Protein AF-U5BQD9-F1 (afdb_monomer_lite)

InterPro domains:
  IPR025399 Domain of unknown function DUF4372 [PF14294] (1-40)

Radius of gyration: 21.02 Å; chains: 1; bounding box: 43×57×43 Å

Structure (mmCIF, N/CA/C/O backbone):
data_AF-U5BQD9-F1
#
_entry.id   AF-U5BQD9-F1
#
loop_
_atom_site.group_PDB
_atom_site.id
_atom_site.type_symbol
_atom_site.label_atom_id
_atom_site.label_alt_id
_atom_site.label_comp_id
_atom_site.label_asym_id
_atom_site.label_entity_id
_atom_site.label_seq_id
_atom_site.pdbx_PDB_ins_code
_atom_site.Cartn_x
_atom_site.Cartn_y
_atom_site.Cartn_z
_atom_site.occupancy
_atom_site.B_iso_or_equiv
_atom_site.auth_seq_id
_atom_site.auth_comp_id
_atom_site.auth_asym_id
_atom_site.auth_atom_id
_atom_site.pdbx_PDB_model_num
ATOM 1 N N . MET A 1 1 ? 3.304 -3.479 -16.810 1.00 78.44 1 MET A N 1
ATOM 2 C CA . MET A 1 1 ? 3.075 -4.111 -15.488 1.00 78.44 1 MET A CA 1
ATOM 3 C C . MET A 1 1 ? 1.659 -4.681 -15.438 1.00 78.44 1 MET A C 1
ATOM 5 O O . MET A 1 1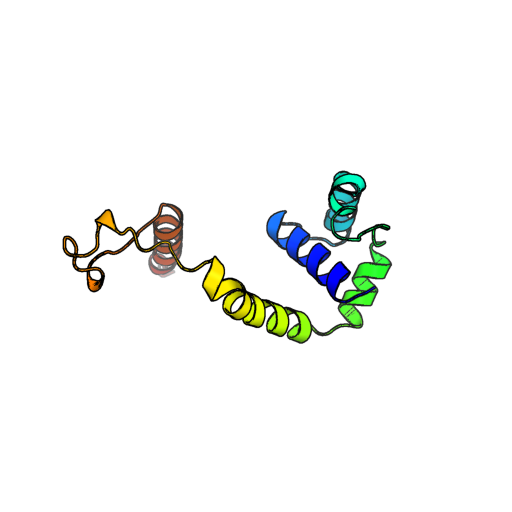 ? 0.718 -3.984 -15.806 1.00 78.44 1 MET A O 1
ATOM 9 N N . THR A 1 2 ? 1.481 -5.941 -15.037 1.00 87.69 2 THR A N 1
ATOM 10 C CA . THR A 1 2 ? 0.148 -6.581 -14.955 1.00 87.69 2 THR A CA 1
ATOM 11 C C . THR A 1 2 ? -0.701 -5.992 -13.821 1.00 87.69 2 THR A C 1
ATOM 13 O O . THR A 1 2 ? -0.136 -5.481 -12.854 1.00 87.69 2 THR A O 1
ATOM 16 N N . THR A 1 3 ? -2.032 -6.105 -13.901 1.00 89.62 3 THR A N 1
ATOM 17 C CA . THR A 1 3 ? -2.974 -5.659 -12.847 1.00 89.62 3 THR A CA 1
ATOM 18 C C . THR A 1 3 ? -2.712 -6.329 -11.510 1.00 89.62 3 THR A C 1
ATOM 20 O O . THR A 1 3 ? -2.612 -5.637 -10.504 1.00 89.62 3 THR A O 1
ATOM 23 N N . TRP A 1 4 ? -2.473 -7.642 -11.520 1.00 89.56 4 TRP A N 1
ATOM 24 C CA . TRP A 1 4 ? -2.100 -8.409 -10.332 1.00 89.56 4 TRP A CA 1
ATOM 25 C C . TRP A 1 4 ? -0.875 -7.828 -9.612 1.00 89.56 4 TRP A C 1
ATOM 27 O O . TRP A 1 4 ? -0.977 -7.396 -8.471 1.00 89.56 4 TRP A O 1
ATOM 37 N N . LYS A 1 5 ? 0.267 -7.725 -10.309 1.00 88.94 5 LYS A N 1
ATOM 38 C CA . LYS A 1 5 ? 1.501 -7.147 -9.746 1.00 88.94 5 LYS A CA 1
ATOM 39 C C . LYS A 1 5 ? 1.268 -5.741 -9.163 1.00 88.94 5 LYS A C 1
ATOM 41 O O . LYS A 1 5 ? 1.699 -5.471 -8.050 1.00 88.94 5 LYS A O 1
ATOM 46 N N . GLN A 1 6 ? 0.528 -4.866 -9.858 1.00 90.12 6 GLN A N 1
ATOM 47 C CA . GLN A 1 6 ? 0.213 -3.524 -9.335 1.00 90.12 6 GLN A CA 1
ATOM 48 C C . GLN A 1 6 ? -0.652 -3.557 -8.074 1.00 90.12 6 GLN A C 1
ATOM 50 O O . GLN A 1 6 ? -0.374 -2.811 -7.138 1.00 90.12 6 GLN A O 1
ATOM 55 N N . LEU A 1 7 ? -1.664 -4.424 -8.039 1.00 90.50 7 LEU A N 1
ATOM 56 C CA . LEU A 1 7 ? -2.518 -4.613 -6.870 1.00 90.50 7 LEU A CA 1
ATOM 57 C C . LEU A 1 7 ? -1.690 -5.058 -5.660 1.00 90.50 7 LEU A C 1
ATOM 59 O O . LEU A 1 7 ? -1.809 -4.456 -4.597 1.00 90.50 7 LEU A O 1
ATOM 63 N N . VAL A 1 8 ? -0.810 -6.051 -5.831 1.00 89.38 8 VAL A N 1
ATOM 64 C CA . VAL A 1 8 ? 0.061 -6.545 -4.752 1.00 89.38 8 VAL A CA 1
ATOM 65 C C . VAL A 1 8 ? 0.965 -5.429 -4.222 1.00 89.38 8 VAL A C 1
ATOM 67 O O . VAL A 1 8 ? 1.054 -5.244 -3.010 1.00 89.38 8 VAL A O 1
ATOM 70 N N . PHE A 1 9 ? 1.585 -4.634 -5.101 1.00 89.50 9 PHE A N 1
ATOM 71 C CA . PHE A 1 9 ? 2.429 -3.512 -4.674 1.00 89.50 9 PHE A CA 1
ATOM 72 C C . PHE A 1 9 ? 1.650 -2.432 -3.921 1.00 89.50 9 PHE A C 1
ATOM 74 O O . PHE A 1 9 ? 2.144 -1.915 -2.920 1.00 89.50 9 PHE A O 1
ATOM 81 N N . MET A 1 10 ? 0.437 -2.097 -4.364 1.00 88.38 10 MET A N 1
ATOM 82 C CA . MET A 1 10 ? -0.393 -1.113 -3.664 1.00 88.38 10 MET A CA 1
ATOM 83 C C . MET A 1 10 ? -0.880 -1.626 -2.314 1.00 88.38 10 MET A C 1
ATOM 85 O O . MET A 1 10 ? -0.794 -0.899 -1.328 1.00 88.38 10 MET A O 1
ATOM 89 N N . LEU A 1 11 ? -1.313 -2.885 -2.239 1.00 88.69 11 LEU A N 1
ATOM 90 C CA . LEU A 1 11 ? -1.746 -3.503 -0.988 1.00 88.69 11 LEU A CA 1
ATOM 91 C C . LEU A 1 11 ? -0.591 -3.573 0.016 1.00 88.69 11 LEU A C 1
ATOM 93 O O . LEU A 1 11 ? -0.754 -3.228 1.185 1.00 88.69 11 LEU A O 1
ATOM 97 N N . TYR A 1 12 ? 0.604 -3.919 -0.463 1.00 88.19 12 TYR A N 1
ATOM 98 C CA . TYR A 1 12 ? 1.818 -3.870 0.337 1.00 88.19 12 TYR A CA 1
ATOM 99 C C . TYR A 1 12 ? 2.115 -2.450 0.840 1.00 88.19 12 TYR A C 1
ATOM 101 O O . TYR A 1 12 ? 2.450 -2.265 2.010 1.00 88.19 12 TYR A O 1
ATOM 109 N N . GLY A 1 13 ? 1.930 -1.433 -0.005 1.00 89.00 13 GLY A N 1
ATOM 110 C CA . GLY A 1 13 ? 2.069 -0.032 0.390 1.00 89.00 13 GLY A CA 1
ATOM 111 C C . GLY A 1 13 ? 1.102 0.391 1.489 1.00 89.00 13 GLY A C 1
ATOM 112 O O . GLY A 1 13 ? 1.516 1.072 2.426 1.00 89.00 13 GLY A O 1
ATOM 113 N N . VAL A 1 14 ? -0.148 -0.069 1.424 1.00 88.44 14 VAL A N 1
ATOM 114 C CA . VAL A 1 14 ? -1.160 0.186 2.460 1.00 88.44 14 VAL A CA 1
ATOM 115 C C . VAL A 1 14 ? -0.785 -0.504 3.774 1.00 88.44 14 VAL A C 1
ATOM 117 O O . VAL A 1 14 ? -0.750 0.147 4.816 1.00 88.44 14 VAL A O 1
ATOM 120 N N . VAL A 1 15 ? -0.434 -1.795 3.733 1.00 86.94 15 VAL A N 1
ATOM 121 C CA . VAL A 1 15 ? -0.079 -2.582 4.931 1.00 86.94 15 VAL A CA 1
ATOM 122 C C . VAL A 1 15 ? 1.169 -2.028 5.622 1.00 86.94 15 VAL A C 1
ATOM 12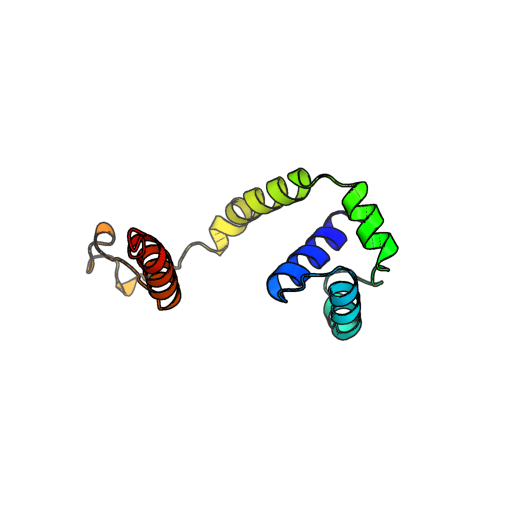4 O O . VAL A 1 15 ? 1.216 -1.932 6.847 1.00 86.94 15 VAL A O 1
ATOM 127 N N . THR A 1 16 ? 2.167 -1.609 4.845 1.00 85.81 16 THR A N 1
ATOM 128 C CA . THR A 1 16 ? 3.416 -1.038 5.375 1.00 85.81 16 THR A CA 1
ATOM 129 C C . THR A 1 16 ? 3.344 0.458 5.668 1.00 85.81 16 THR A C 1
ATOM 131 O O . THR A 1 16 ? 4.335 1.032 6.116 1.00 85.81 16 THR A O 1
ATOM 134 N N . LYS A 1 17 ? 2.189 1.099 5.435 1.00 87.38 17 LYS A N 1
ATOM 135 C CA . LYS A 1 17 ? 1.991 2.548 5.596 1.00 87.38 17 LYS A CA 1
ATOM 136 C C . LYS A 1 17 ? 3.042 3.368 4.834 1.00 87.38 17 LYS A C 1
ATOM 138 O O . LYS A 1 17 ? 3.584 4.352 5.336 1.00 87.38 17 LYS A O 1
ATOM 143 N N . CYS A 1 18 ? 3.350 2.951 3.607 1.00 88.06 18 CYS A N 1
ATOM 144 C CA . CYS A 1 18 ? 4.262 3.669 2.724 1.00 88.06 18 CYS A CA 1
ATOM 145 C C . CYS A 1 18 ? 3.544 4.820 2.018 1.00 88.06 18 CYS A C 1
ATOM 147 O O . CYS A 1 18 ? 2.707 4.596 1.150 1.00 88.06 18 CYS A O 1
ATOM 149 N N . TYR A 1 19 ? 3.950 6.054 2.313 1.00 83.94 19 TYR A N 1
ATOM 150 C CA . TYR A 1 19 ? 3.364 7.255 1.703 1.00 83.94 19 TYR A CA 1
ATOM 151 C C . TYR A 1 19 ? 4.066 7.720 0.414 1.00 83.94 19 TYR A C 1
ATOM 153 O O . TYR A 1 19 ? 3.656 8.710 -0.182 1.00 83.94 19 TYR A O 1
ATOM 161 N N . SER A 1 20 ? 5.135 7.045 -0.034 1.00 89.12 20 SER A N 1
ATOM 162 C CA . SER A 1 20 ? 5.850 7.414 -1.265 1.00 89.12 20 SER A CA 1
ATOM 163 C C . SER A 1 20 ? 6.222 6.199 -2.115 1.00 89.12 20 SER A C 1
ATOM 165 O O . SER A 1 20 ? 6.585 5.149 -1.583 1.00 89.12 20 SER A O 1
ATOM 167 N N . LEU A 1 21 ? 6.201 6.360 -3.446 1.00 88.25 21 LEU A N 1
ATOM 168 C CA . LEU A 1 21 ? 6.602 5.306 -4.391 1.00 88.25 21 LEU A CA 1
ATOM 169 C C . LEU A 1 21 ? 8.079 4.922 -4.230 1.00 88.25 21 LEU A C 1
ATOM 171 O O . LEU A 1 21 ? 8.436 3.759 -4.380 1.00 88.25 21 LEU A O 1
ATOM 175 N N . ASN A 1 22 ? 8.938 5.882 -3.875 1.00 88.88 22 ASN A N 1
ATOM 176 C CA . ASN A 1 22 ? 10.347 5.616 -3.586 1.00 88.88 22 ASN A CA 1
ATOM 177 C C . ASN A 1 22 ? 10.513 4.741 -2.339 1.00 88.88 22 ASN A C 1
ATOM 179 O O . ASN A 1 22 ? 11.267 3.771 -2.369 1.00 88.88 22 ASN A O 1
ATOM 183 N N . SER A 1 23 ? 9.807 5.065 -1.252 1.00 89.38 23 SER A N 1
ATOM 184 C CA . SER A 1 23 ? 9.811 4.252 -0.030 1.00 89.38 23 SER A CA 1
ATOM 185 C C . SER A 1 23 ? 9.243 2.863 -0.300 1.00 89.38 23 SER A C 1
ATOM 187 O O . SER A 1 23 ? 9.823 1.875 0.136 1.00 89.38 23 SER A O 1
ATOM 189 N N . LEU A 1 24 ? 8.165 2.780 -1.083 1.00 90.50 24 LEU A N 1
ATOM 190 C CA . LEU A 1 24 ? 7.568 1.513 -1.480 1.00 90.50 24 LEU A CA 1
ATOM 191 C C . LEU A 1 24 ? 8.560 0.640 -2.255 1.00 90.50 24 LEU A C 1
ATOM 193 O O . LEU A 1 24 ? 8.793 -0.494 -1.860 1.00 90.50 24 LEU A O 1
ATOM 197 N N . CYS A 1 25 ? 9.186 1.158 -3.316 1.00 89.31 25 CYS A N 1
ATOM 198 C CA . CYS A 1 25 ? 10.165 0.401 -4.101 1.00 89.31 25 CYS A CA 1
ATOM 199 C C . CYS A 1 25 ? 11.362 -0.063 -3.259 1.00 89.31 25 CYS A C 1
ATOM 201 O O . CYS A 1 25 ? 11.845 -1.172 -3.465 1.00 89.31 25 CYS A O 1
ATOM 203 N N . LYS A 1 26 ? 11.819 0.742 -2.289 1.00 88.88 26 LYS A N 1
ATOM 204 C CA . LYS A 1 26 ? 12.877 0.334 -1.348 1.00 88.88 26 LYS A CA 1
ATOM 205 C C . LYS A 1 26 ? 12.429 -0.804 -0.429 1.00 88.88 26 LYS A C 1
ATOM 207 O O . LYS A 1 26 ? 13.185 -1.748 -0.234 1.00 88.88 26 LYS A O 1
ATOM 212 N N . ASN A 1 27 ? 11.208 -0.741 0.099 1.00 87.62 27 ASN A N 1
ATOM 213 C CA . ASN A 1 27 ? 10.665 -1.812 0.937 1.00 87.62 27 ASN A CA 1
ATOM 214 C C . ASN A 1 27 ? 10.411 -3.096 0.138 1.00 87.62 27 ASN A C 1
ATOM 216 O O . ASN A 1 27 ? 10.684 -4.188 0.621 1.00 87.62 27 ASN A O 1
ATOM 220 N N . LEU A 1 28 ? 9.960 -2.972 -1.111 1.00 87.50 28 LEU A N 1
ATOM 221 C CA . LEU A 1 28 ? 9.805 -4.113 -2.008 1.00 87.50 28 LEU A CA 1
ATOM 222 C C . LEU A 1 28 ? 11.155 -4.761 -2.350 1.00 87.50 28 LEU A C 1
ATOM 224 O O . LEU A 1 28 ? 11.212 -5.980 -2.442 1.00 87.50 28 LEU A O 1
ATOM 228 N N . LEU A 1 29 ? 12.233 -3.972 -2.472 1.00 86.19 29 LEU A N 1
ATOM 229 C CA . LEU A 1 29 ? 13.601 -4.484 -2.639 1.00 86.19 29 LEU A CA 1
ATOM 230 C C . LEU A 1 29 ? 14.057 -5.331 -1.455 1.00 86.19 29 LEU A C 1
ATOM 232 O O . LEU A 1 29 ? 14.668 -6.373 -1.645 1.00 86.19 29 LEU A O 1
ATOM 236 N N . PHE A 1 30 ? 13.711 -4.922 -0.238 1.00 83.75 30 PHE A N 1
ATOM 237 C CA . PHE A 1 30 ? 14.003 -5.716 0.952 1.00 83.75 30 PHE A CA 1
ATOM 238 C C . PHE A 1 30 ? 13.224 -7.045 0.995 1.0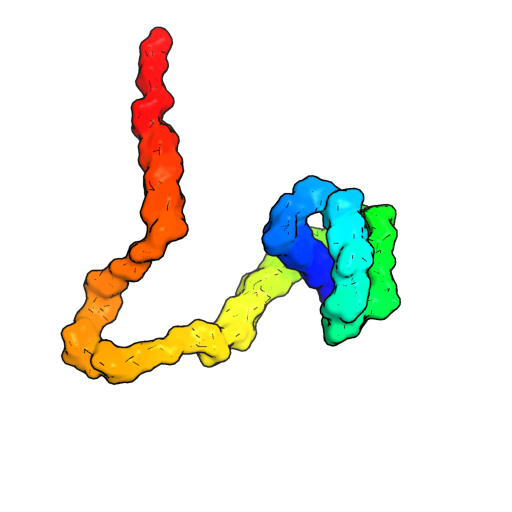0 83.75 30 PHE A C 1
ATOM 240 O O . PHE A 1 30 ? 13.668 -7.998 1.624 1.00 83.75 30 PHE A O 1
ATOM 247 N N . LEU A 1 31 ? 12.076 -7.124 0.319 1.00 80.12 31 LEU A N 1
ATOM 248 C CA . LEU A 1 31 ? 11.212 -8.305 0.299 1.00 80.12 31 LEU A CA 1
ATOM 249 C C . LEU A 1 31 ? 11.264 -9.103 -1.006 1.00 80.12 31 LEU A C 1
ATOM 251 O O . LEU A 1 31 ? 10.377 -9.925 -1.233 1.00 80.12 31 LEU A O 1
ATOM 255 N N . GLU A 1 32 ? 12.262 -8.884 -1.861 1.00 79.94 32 GLU A N 1
ATOM 256 C CA . GLU A 1 32 ? 12.350 -9.533 -3.176 1.00 79.94 32 GLU A CA 1
ATOM 257 C C . GLU A 1 32 ? 12.149 -11.057 -3.085 1.00 79.94 32 GLU A C 1
ATOM 259 O O . GLU A 1 32 ? 11.273 -11.617 -3.749 1.00 79.94 32 GLU A O 1
ATOM 264 N N . ASP A 1 33 ? 12.841 -11.703 -2.145 1.00 77.88 33 ASP A N 1
ATOM 265 C CA . ASP A 1 33 ? 12.755 -13.150 -1.928 1.00 77.88 33 ASP A CA 1
ATOM 266 C C . ASP A 1 33 ? 11.355 -13.607 -1.483 1.00 77.88 33 ASP A C 1
ATOM 268 O O . ASP A 1 33 ? 10.848 -14.634 -1.938 1.00 77.88 33 ASP A O 1
ATOM 272 N N . HIS A 1 34 ? 10.674 -12.816 -0.649 1.00 80.94 34 HIS A N 1
ATOM 273 C CA . HIS 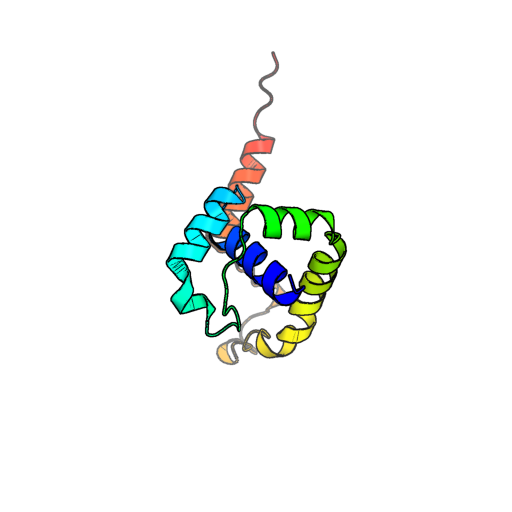A 1 34 ? 9.334 -13.136 -0.145 1.00 80.94 34 HIS A CA 1
ATOM 274 C C . HIS A 1 34 ? 8.234 -12.959 -1.199 1.00 80.94 34 HIS A C 1
ATOM 276 O O . HIS A 1 34 ? 7.181 -13.598 -1.119 1.00 80.94 34 HIS A O 1
ATOM 282 N N . LEU A 1 35 ? 8.457 -12.094 -2.189 1.00 80.75 35 LEU A N 1
ATOM 283 C CA . LEU A 1 35 ? 7.478 -11.783 -3.229 1.00 80.75 35 LEU A CA 1
ATOM 284 C C . LEU A 1 35 ? 7.524 -12.777 -4.398 1.00 80.75 35 LEU A C 1
ATOM 286 O O . LEU A 1 35 ? 6.571 -12.852 -5.179 1.00 80.75 35 LEU A O 1
ATOM 290 N N . THR A 1 36 ? 8.574 -13.594 -4.481 1.00 80.38 36 THR A N 1
ATOM 291 C CA . THR A 1 36 ? 8.740 -14.614 -5.527 1.00 80.38 36 THR A CA 1
ATOM 292 C C . THR A 1 36 ? 7.587 -15.627 -5.532 1.00 80.38 36 THR A C 1
ATOM 294 O O . THR A 1 36 ? 7.083 -15.974 -6.599 1.00 80.38 36 THR A O 1
ATOM 297 N N . TYR A 1 37 ? 7.076 -16.026 -4.357 1.00 82.31 37 TYR A N 1
ATOM 298 C CA . TYR A 1 37 ? 5.918 -16.933 -4.243 1.00 82.31 37 TYR A CA 1
ATOM 299 C C . TYR A 1 37 ? 4.638 -16.356 -4.884 1.00 82.31 37 TYR A C 1
ATOM 301 O O . TYR A 1 37 ? 3.810 -17.103 -5.400 1.00 82.31 37 TYR A O 1
ATOM 309 N N . LEU A 1 38 ? 4.494 -15.027 -4.915 1.00 82.19 38 LEU A N 1
ATOM 310 C CA . LEU A 1 38 ? 3.351 -14.330 -5.520 1.00 82.19 38 LEU A CA 1
ATOM 311 C C . LEU A 1 38 ? 3.502 -14.132 -7.042 1.00 82.19 38 LEU A C 1
ATOM 313 O O . LEU A 1 38 ? 2.728 -13.381 -7.647 1.00 82.19 38 LEU A O 1
ATOM 317 N N . GLY A 1 39 ? 4.499 -14.774 -7.665 1.00 79.69 39 GLY A N 1
ATOM 318 C CA . GLY A 1 39 ? 4.807 -14.641 -9.092 1.00 79.69 39 GLY A CA 1
ATOM 319 C C . GLY A 1 39 ? 5.447 -13.296 -9.441 1.00 79.69 39 GLY A C 1
ATOM 320 O O . GLY A 1 39 ? 5.198 -12.733 -10.514 1.00 79.69 39 GLY A O 1
ATOM 321 N N . MET A 1 40 ? 6.196 -12.712 -8.499 1.00 81.62 40 MET A N 1
ATOM 322 C CA . MET A 1 40 ? 6.890 -11.437 -8.685 1.00 81.62 40 MET A CA 1
ATOM 323 C C . MET A 1 40 ? 8.393 -11.641 -8.837 1.00 81.62 40 MET A C 1
ATOM 325 O O . MET A 1 40 ? 9.193 -11.209 -8.025 1.00 81.62 40 MET A O 1
ATOM 329 N N . ASP A 1 41 ? 8.744 -12.240 -9.964 1.00 74.50 41 ASP A N 1
ATOM 330 C CA . ASP A 1 41 ? 10.102 -12.524 -10.457 1.00 74.50 41 ASP A CA 1
ATOM 331 C C . ASP A 1 41 ? 10.972 -11.273 -10.683 1.00 74.50 41 ASP A C 1
ATOM 333 O O . ASP A 1 41 ? 12.181 -11.376 -10.874 1.00 74.50 41 ASP A O 1
ATOM 337 N N . LYS A 1 42 ? 10.365 -10.080 -10.723 1.00 79.06 42 LYS A N 1
ATOM 338 C CA . LYS A 1 42 ? 11.092 -8.822 -10.898 1.00 79.06 42 LYS A CA 1
ATOM 339 C C . LYS A 1 42 ? 10.389 -7.663 -10.219 1.00 79.06 42 LYS A C 1
ATOM 341 O O . LYS A 1 42 ? 9.203 -7.408 -10.458 1.00 79.06 42 LYS A O 1
ATOM 346 N N . LEU A 1 43 ? 11.167 -6.900 -9.464 1.00 82.94 43 LEU A N 1
ATOM 347 C CA . LEU A 1 43 ? 10.70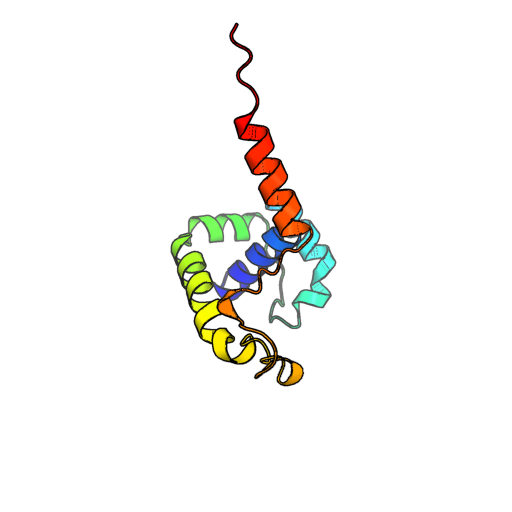2 -5.692 -8.808 1.00 82.94 43 LEU A CA 1
ATOM 348 C C . LEU A 1 43 ? 10.512 -4.517 -9.779 1.00 82.94 43 LEU A C 1
ATOM 350 O O . LEU A 1 43 ? 11.302 -4.323 -10.714 1.00 82.94 43 LEU A O 1
ATOM 354 N N . PRO A 1 44 ? 9.464 -3.702 -9.577 1.00 83.69 44 PRO A N 1
ATOM 355 C CA . PRO A 1 44 ? 9.198 -2.548 -10.411 1.00 83.69 44 PRO A CA 1
ATOM 356 C C . PRO A 1 44 ? 10.163 -1.415 -10.056 1.00 83.69 44 PRO A C 1
ATOM 358 O O . PRO A 1 44 ? 10.419 -1.112 -8.890 1.00 83.69 44 PRO A O 1
ATOM 361 N N . LYS A 1 45 ? 10.646 -0.716 -11.084 1.00 87.75 45 LYS A N 1
ATOM 362 C CA . LYS A 1 45 ? 11.268 0.599 -10.897 1.00 87.75 45 LYS A CA 1
ATOM 363 C C . LYS A 1 45 ? 10.193 1.614 -10.502 1.00 87.75 45 LYS A C 1
ATOM 365 O O . LYS A 1 45 ? 9.048 1.495 -10.936 1.00 87.75 45 LYS A O 1
ATOM 370 N N . VAL A 1 46 ? 10.583 2.664 -9.781 1.00 87.94 46 VAL A N 1
ATOM 371 C CA . VAL A 1 46 ? 9.684 3.770 -9.391 1.00 87.94 46 VAL A CA 1
ATOM 372 C C . VAL A 1 46 ? 8.967 4.364 -10.607 1.00 87.94 46 VAL A C 1
ATOM 374 O O . VAL A 1 46 ? 7.758 4.569 -10.572 1.00 87.94 46 VAL A O 1
ATOM 377 N N . SER A 1 47 ? 9.686 4.559 -11.717 1.00 88.94 47 SER A N 1
ATOM 378 C CA . SER A 1 47 ? 9.109 5.052 -12.972 1.00 88.94 47 SER A CA 1
ATOM 379 C C . SER A 1 47 ? 8.076 4.098 -13.573 1.00 88.94 47 SER A C 1
ATOM 381 O O . SER A 1 47 ? 7.049 4.551 -14.058 1.00 88.94 47 SER A O 1
ATOM 383 N N . ALA A 1 48 ? 8.307 2.785 -13.498 1.00 89.19 48 ALA A N 1
ATOM 384 C CA . ALA A 1 48 ? 7.373 1.783 -14.005 1.00 89.19 48 ALA A CA 1
ATOM 385 C C . ALA A 1 48 ? 6.084 1.726 -13.171 1.00 89.19 48 ALA A C 1
ATOM 387 O O . ALA A 1 48 ? 5.007 1.512 -13.719 1.00 89.19 48 ALA A O 1
ATOM 388 N N . LEU A 1 49 ? 6.189 1.924 -11.853 1.00 88.00 49 LEU A N 1
ATOM 389 C CA . LEU A 1 49 ? 5.028 2.006 -10.970 1.00 88.00 49 LEU A CA 1
ATOM 390 C C . LEU A 1 49 ? 4.250 3.313 -11.186 1.00 88.00 49 LEU A C 1
ATOM 392 O O . LEU A 1 49 ? 3.025 3.289 -11.240 1.00 88.00 49 LEU A O 1
ATOM 396 N N . SER A 1 50 ? 4.956 4.431 -11.372 1.00 90.19 50 SER A N 1
ATOM 397 C CA . SER A 1 50 ? 4.346 5.721 -11.713 1.00 90.19 50 SER A CA 1
ATOM 398 C C . SER A 1 50 ? 3.599 5.660 -13.045 1.00 90.19 50 SER A C 1
ATOM 400 O O . SER A 1 50 ? 2.451 6.083 -13.119 1.00 90.19 50 SER A O 1
ATOM 402 N N . ASP A 1 51 ? 4.222 5.098 -14.081 1.00 92.00 51 ASP A N 1
ATOM 403 C CA . ASP A 1 51 ? 3.601 4.902 -15.394 1.00 92.00 51 ASP A CA 1
ATOM 404 C C . ASP A 1 51 ? 2.372 3.984 -15.303 1.00 92.00 51 ASP A C 1
ATOM 406 O O . ASP A 1 51 ? 1.311 4.289 -15.840 1.00 92.00 51 ASP A O 1
ATOM 410 N N . ALA A 1 52 ? 2.460 2.899 -14.529 1.00 89.44 52 ALA A N 1
ATOM 411 C CA . ALA A 1 52 ? 1.322 2.014 -14.300 1.00 89.44 52 ALA A CA 1
ATOM 412 C C . ALA A 1 52 ? 0.166 2.688 -13.540 1.00 89.44 52 ALA A C 1
ATOM 414 O O . ALA A 1 52 ? -0.989 2.340 -13.775 1.00 89.44 52 ALA A O 1
ATOM 415 N N . ASN A 1 53 ? 0.451 3.632 -12.640 1.00 88.94 53 ASN A N 1
ATOM 416 C CA . ASN A 1 53 ? -0.579 4.413 -11.949 1.00 88.94 53 ASN A CA 1
ATOM 417 C C . ASN A 1 53 ? -1.260 5.423 -12.883 1.00 88.94 53 ASN A C 1
ATOM 419 O O . ASN A 1 53 ? -2.453 5.653 -12.745 1.00 88.94 53 ASN A O 1
ATOM 423 N N . ILE A 1 54 ? -0.530 5.999 -13.843 1.00 90.44 54 ILE A N 1
ATOM 424 C CA . ILE A 1 54 ? -1.105 6.902 -14.853 1.00 90.44 54 ILE A CA 1
ATOM 425 C C . ILE A 1 54 ? -1.986 6.117 -15.830 1.00 90.44 54 ILE A C 1
ATOM 427 O O . ILE A 1 54 ? -3.095 6.531 -16.155 1.00 90.44 54 ILE A O 1
ATOM 431 N N . ASN A 1 55 ? -1.502 4.959 -16.277 1.00 90.69 55 ASN A N 1
ATOM 432 C CA . ASN A 1 55 ? -2.153 4.167 -17.317 1.00 90.69 55 ASN A CA 1
ATOM 433 C C . ASN A 1 55 ? -3.309 3.291 -16.805 1.00 90.69 55 ASN A C 1
ATOM 435 O O . ASN A 1 55 ? -3.978 2.642 -17.611 1.00 90.69 55 ASN A O 1
ATOM 439 N N . ARG A 1 56 ? -3.544 3.215 -15.488 1.00 91.00 56 ARG A N 1
ATOM 440 C CA . ARG A 1 56 ? -4.595 2.369 -14.909 1.00 91.00 56 ARG A CA 1
ATOM 441 C C . ARG A 1 56 ? -5.432 3.143 -13.904 1.00 91.00 56 ARG A C 1
ATOM 443 O O . ARG A 1 56 ? -4.938 3.565 -12.864 1.00 91.00 56 ARG A O 1
ATOM 450 N N . HIS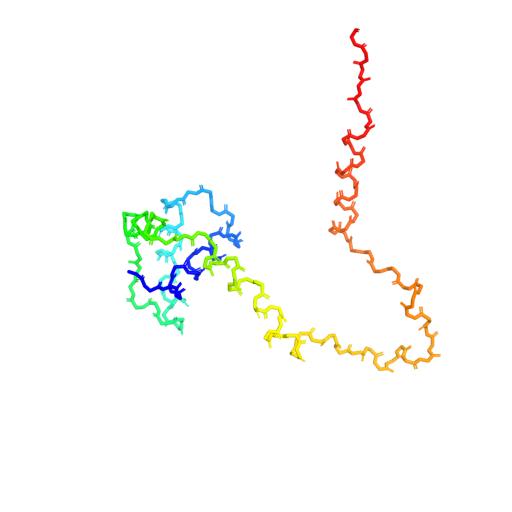 A 1 57 ? -6.718 3.259 -14.215 1.00 91.62 57 HIS A N 1
ATOM 451 C CA . HIS A 1 57 ? -7.673 3.978 -13.388 1.00 91.62 57 HIS A CA 1
ATOM 452 C C . HIS A 1 57 ? -7.907 3.284 -12.036 1.00 91.62 57 HIS A C 1
ATOM 454 O O . HIS A 1 57 ? -7.869 2.051 -11.943 1.00 91.62 57 HIS A O 1
ATOM 460 N N . SER A 1 58 ? -8.171 4.073 -10.992 1.00 89.06 58 SER A N 1
ATOM 461 C CA . SER A 1 58 ? -8.390 3.580 -9.625 1.00 89.06 58 SER A CA 1
ATOM 462 C C . SER A 1 58 ? -9.616 2.674 -9.504 1.00 89.06 58 SER A C 1
ATOM 464 O O . SER A 1 58 ? -9.593 1.738 -8.706 1.00 89.06 58 SER A O 1
ATOM 466 N N . GLU A 1 59 ? -10.632 2.885 -10.345 1.00 92.31 59 GLU A N 1
ATOM 467 C CA . GLU A 1 59 ? -11.861 2.073 -10.405 1.00 92.31 59 GLU A CA 1
ATOM 468 C C . GLU A 1 59 ? -11.585 0.575 -10.593 1.00 92.31 59 GLU A C 1
ATOM 470 O O . GLU A 1 59 ? -12.324 -0.269 -10.091 1.00 92.31 59 GLU A O 1
ATOM 475 N N . VAL A 1 60 ? -10.494 0.215 -11.280 1.00 92.19 60 VAL A N 1
ATOM 476 C CA . VAL A 1 60 ? -10.109 -1.194 -11.451 1.00 92.19 60 VAL A CA 1
ATOM 477 C C . VAL A 1 60 ? -9.813 -1.832 -10.093 1.00 92.19 60 VAL A C 1
ATOM 479 O O . VAL A 1 60 ? -10.225 -2.959 -9.828 1.00 92.19 60 VAL A O 1
ATOM 482 N N . PHE A 1 61 ? -9.105 -1.116 -9.222 1.00 90.50 61 PHE A N 1
ATOM 483 C CA . PHE A 1 61 ? -8.715 -1.614 -7.905 1.00 90.50 61 PHE A CA 1
ATOM 484 C C . PHE A 1 61 ? -9.862 -1.552 -6.905 1.00 90.50 61 PHE A C 1
ATOM 486 O O . PHE A 1 61 ? -9.984 -2.455 -6.083 1.00 90.50 61 PHE A O 1
ATOM 493 N N . GLU A 1 62 ? -10.721 -0.542 -7.014 1.00 90.69 62 GLU A N 1
ATOM 494 C CA . GLU A 1 62 ? -11.977 -0.455 -6.268 1.00 90.69 62 GLU A CA 1
ATOM 495 C C . GLU A 1 62 ? -12.888 -1.646 -6.584 1.00 90.69 62 GLU A C 1
ATOM 497 O O . GLU A 1 62 ? -13.328 -2.353 -5.679 1.00 90.69 62 GLU A O 1
ATOM 502 N N . SER A 1 63 ? -13.102 -1.934 -7.869 1.00 93.62 63 SER A N 1
ATOM 503 C CA . SER A 1 63 ? -13.914 -3.072 -8.300 1.00 93.62 63 SER A CA 1
ATOM 504 C C . SER A 1 63 ? -13.357 -4.397 -7.774 1.00 93.62 63 SER A C 1
ATOM 506 O O . SER A 1 63 ? -14.109 -5.221 -7.255 1.00 93.62 63 SER A O 1
ATOM 508 N N . ILE A 1 64 ? -12.034 -4.589 -7.839 1.00 92.25 64 ILE A N 1
ATOM 509 C CA . ILE A 1 64 ? -11.377 -5.770 -7.266 1.00 92.25 64 ILE A CA 1
ATOM 510 C C . ILE A 1 64 ? -11.584 -5.818 -5.746 1.00 92.25 64 ILE A C 1
ATOM 512 O O . ILE A 1 64 ? -11.940 -6.867 -5.214 1.00 92.25 64 ILE A O 1
ATOM 516 N N . TYR A 1 65 ? -11.398 -4.697 -5.048 1.00 89.75 65 TYR A N 1
ATOM 517 C CA . TYR A 1 65 ? -11.573 -4.615 -3.599 1.00 89.75 65 TYR A CA 1
ATOM 518 C C . TYR A 1 65 ? -12.990 -4.995 -3.171 1.00 89.75 65 TYR A C 1
ATOM 520 O O . TYR A 1 65 ? -13.134 -5.747 -2.216 1.00 89.75 65 TYR A O 1
ATOM 528 N N . HIS A 1 66 ? -14.022 -4.543 -3.885 1.00 88.88 66 HIS A N 1
ATOM 529 C CA . HIS A 1 66 ? -15.407 -4.902 -3.573 1.00 88.88 66 HIS A CA 1
ATOM 530 C C . HIS A 1 66 ? -15.752 -6.355 -3.918 1.00 88.88 66 HIS A C 1
ATOM 532 O O . HIS A 1 66 ? -16.560 -6.961 -3.222 1.00 88.88 66 HIS A O 1
ATOM 538 N N . GLN A 1 67 ? -15.109 -6.944 -4.928 1.00 91.75 67 GLN A N 1
ATOM 539 C CA . GLN A 1 67 ? -15.308 -8.353 -5.285 1.00 91.75 67 GLN A CA 1
ATOM 540 C C . GLN A 1 67 ? -14.622 -9.329 -4.313 1.00 91.75 67 GLN A C 1
ATOM 542 O O . GLN A 1 67 ? -15.089 -10.456 -4.144 1.00 91.75 67 GLN A O 1
ATOM 547 N N . LEU A 1 68 ? -13.521 -8.930 -3.663 1.00 89.12 68 LEU A N 1
ATOM 548 C CA . LEU A 1 68 ? -12.788 -9.798 -2.730 1.00 89.12 68 LEU A CA 1
ATOM 549 C C . LEU A 1 68 ? -13.653 -10.302 -1.555 1.00 89.12 68 LEU A C 1
ATOM 551 O O . LEU A 1 68 ? -13.643 -11.509 -1.309 1.00 89.12 68 LEU A O 1
ATOM 555 N N . PRO A 1 69 ? -14.381 -9.439 -0.818 1.00 85.44 69 PRO A N 1
ATOM 556 C CA . PRO A 1 69 ? -15.255 -9.855 0.270 1.00 85.44 69 PRO A CA 1
ATOM 557 C C . PRO A 1 69 ? -16.303 -10.860 -0.172 1.00 85.44 69 PRO A C 1
ATOM 559 O O . PRO A 1 69 ? -16.522 -11.825 0.547 1.00 85.44 69 PRO A O 1
ATOM 562 N N . ASP A 1 70 ? -16.909 -10.671 -1.344 1.00 86.88 70 ASP A N 1
ATOM 563 C CA . ASP A 1 70 ? -17.915 -11.596 -1.867 1.00 86.88 70 ASP A CA 1
ATOM 564 C C . ASP A 1 70 ? -17.299 -12.953 -2.216 1.00 86.88 70 ASP A C 1
ATOM 566 O O . ASP A 1 70 ? -17.863 -13.991 -1.871 1.00 86.88 70 ASP A O 1
ATOM 570 N N . TYR A 1 71 ? -16.105 -12.955 -2.814 1.00 89.62 71 TYR A N 1
ATOM 571 C CA . TYR A 1 71 ? -15.377 -14.179 -3.146 1.00 89.62 71 TYR A CA 1
ATOM 572 C C . TYR A 1 71 ? -14.941 -14.962 -1.899 1.00 89.62 71 TYR A C 1
ATOM 574 O O . TYR A 1 71 ? -15.109 -16.178 -1.821 1.00 89.62 71 TYR A O 1
ATOM 582 N N . TYR A 1 72 ? -14.393 -14.270 -0.898 1.00 85.75 72 TYR A N 1
ATOM 583 C CA . TYR A 1 72 ? -13.912 -14.895 0.334 1.00 85.75 72 TYR A CA 1
ATOM 584 C C . TYR A 1 72 ? -14.988 -15.019 1.411 1.00 85.75 72 TYR A C 1
ATOM 586 O O . TYR A 1 72 ? -14.702 -15.579 2.469 1.00 85.75 72 TYR A O 1
ATOM 594 N N . LYS A 1 73 ? -16.217 -14.553 1.162 1.00 83.81 73 LYS A N 1
ATOM 595 C CA . LYS A 1 73 ? -17.307 -14.535 2.145 1.00 83.81 73 LYS A CA 1
ATOM 596 C C . LYS A 1 73 ? -17.491 -15.891 2.791 1.00 83.81 73 LYS A C 1
ATOM 598 O O . LYS A 1 73 ? -17.577 -15.976 4.006 1.00 83.81 73 LYS A O 1
ATOM 603 N N . ASP A 1 74 ? -17.496 -16.947 1.988 1.00 80.88 74 ASP A N 1
ATOM 604 C CA . ASP A 1 74 ? -17.754 -18.298 2.464 1.00 80.88 74 ASP A CA 1
ATOM 605 C C . ASP A 1 74 ? -16.642 -18.865 3.348 1.00 80.88 74 ASP A C 1
ATOM 607 O O . ASP A 1 74 ? -16.948 -19.646 4.250 1.00 80.88 74 ASP A O 1
ATOM 611 N N . MET A 1 75 ? -15.394 -18.453 3.109 1.00 81.38 75 MET A N 1
ATOM 612 C CA . MET A 1 75 ? -14.203 -18.837 3.875 1.00 81.38 75 MET A CA 1
ATOM 613 C C . MET A 1 75 ? -14.020 -17.967 5.125 1.00 81.38 75 MET A C 1
ATOM 615 O O . MET A 1 75 ? -13.591 -18.457 6.165 1.00 81.38 75 MET A O 1
ATOM 619 N N . LEU A 1 76 ? -14.347 -16.678 5.017 1.00 74.06 76 LEU A N 1
ATOM 620 C CA . LEU A 1 76 ? -14.303 -15.695 6.099 1.00 74.06 76 LEU A CA 1
ATOM 621 C C . LEU A 1 76 ? -15.570 -15.707 6.951 1.00 74.06 76 LEU A C 1
ATOM 623 O O . LEU A 1 76 ? -15.646 -14.953 7.923 1.00 74.06 76 LEU A O 1
ATOM 627 N N . ARG A 1 77 ? -16.566 -16.537 6.599 1.00 69.31 77 ARG A N 1
ATOM 628 C CA . ARG A 1 77 ? -17.740 -16.766 7.437 1.00 69.31 77 ARG A CA 1
ATOM 629 C C . ARG A 1 77 ? -17.221 -17.080 8.835 1.00 69.31 77 ARG A C 1
ATOM 631 O O . ARG A 1 77 ? -16.468 -18.045 8.985 1.00 69.31 77 ARG A O 1
ATOM 638 N N . PRO A 1 78 ? -17.603 -16.282 9.849 1.00 63.84 78 PRO A N 1
ATOM 639 C CA . PRO A 1 78 ? -17.269 -16.609 11.216 1.00 63.84 78 PRO A CA 1
ATOM 640 C C . PRO A 1 78 ? -17.720 -18.042 11.441 1.00 63.84 78 PRO A C 1
ATOM 642 O O . PRO A 1 78 ? -18.869 -18.376 11.130 1.00 63.84 78 PRO A O 1
ATOM 645 N N . VAL A 1 79 ? -16.825 -18.891 11.950 1.00 58.41 79 VAL A N 1
ATOM 646 C CA . VAL A 1 79 ? -17.265 -20.129 12.581 1.00 58.41 79 VAL A CA 1
ATOM 647 C C . VAL A 1 79 ? -18.272 -19.657 13.614 1.00 58.41 79 VAL A C 1
ATOM 649 O O . VAL A 1 79 ? -17.893 -18.978 14.570 1.00 58.41 79 VAL A O 1
ATOM 652 N N . GLN A 1 80 ? -19.564 -19.893 13.367 1.00 54.03 80 GLN A N 1
ATOM 653 C CA . GLN A 1 80 ? -20.572 -19.637 14.378 1.00 54.03 80 GLN A CA 1
ATOM 654 C C . GLN A 1 80 ? -20.065 -20.381 15.599 1.00 54.03 80 GLN A C 1
ATOM 656 O O . GLN A 1 80 ? -19.857 -21.592 15.519 1.00 54.03 80 GLN A O 1
ATOM 661 N N . CYS A 1 81 ? -19.767 -19.650 16.674 1.00 50.19 81 CYS A N 1
ATOM 662 C CA . CYS A 1 81 ? -19.403 -20.254 17.939 1.00 50.19 81 CYS A CA 1
ATOM 663 C C . CYS A 1 81 ? -20.574 -21.158 18.312 1.00 50.19 81 CYS A C 1
ATOM 665 O O . CYS A 1 81 ? -21.570 -20.695 18.861 1.00 50.19 81 CYS A O 1
ATOM 667 N N . SER A 1 82 ? -20.477 -22.438 17.961 1.00 54.19 82 SER A N 1
ATOM 668 C CA . SER A 1 82 ? -21.509 -23.449 18.179 1.00 54.19 82 SER A CA 1
ATOM 669 C C . SER A 1 82 ? -21.815 -23.595 19.668 1.00 54.19 82 SER A C 1
ATOM 671 O O . SER A 1 82 ? -22.906 -24.007 20.035 1.00 54.19 82 SER A O 1
ATOM 673 N N . PHE A 1 83 ? -20.884 -23.151 20.518 1.00 53.44 83 PHE A N 1
ATOM 674 C CA . PHE A 1 83 ? -21.047 -22.978 21.956 1.00 53.44 83 PHE A CA 1
ATOM 675 C C . PHE A 1 83 ? -22.112 -21.938 22.368 1.00 53.44 83 PHE A C 1
ATOM 677 O O . PHE A 1 83 ? -22.722 -22.086 23.419 1.00 53.44 83 PHE A O 1
ATOM 684 N N . LEU A 1 84 ? -22.352 -20.889 21.572 1.00 53.75 84 LEU A N 1
ATOM 685 C CA . LEU A 1 84 ? -23.280 -19.795 21.909 1.00 53.75 84 LEU A CA 1
ATOM 686 C C . LEU A 1 84 ? -24.675 -19.962 21.291 1.00 53.75 84 LEU A C 1
ATOM 688 O O . LEU A 1 84 ? -25.588 -19.197 21.615 1.00 53.75 84 LEU A O 1
ATOM 692 N N . VAL A 1 85 ? -24.861 -20.962 20.424 1.00 51.12 85 VAL A N 1
ATOM 693 C CA . VAL A 1 85 ? -26.151 -21.260 19.795 1.00 51.12 85 VAL A CA 1
ATOM 694 C C . VAL A 1 85 ? -27.131 -21.726 20.877 1.00 51.12 85 VAL A C 1
ATOM 696 O O . VAL A 1 85 ? -27.020 -22.827 21.405 1.00 51.12 85 VAL A O 1
ATOM 699 N N . GLY A 1 86 ? -28.081 -20.853 21.227 1.00 58.22 86 GLY A N 1
ATOM 700 C CA . GLY A 1 86 ? -29.142 -21.111 22.208 1.00 58.22 86 GLY A CA 1
ATOM 701 C C . GLY A 1 86 ? -28.926 -20.517 23.606 1.00 58.22 86 GLY A C 1
ATOM 702 O O . GLY A 1 86 ? -29.880 -20.482 24.377 1.00 58.22 86 GLY A O 1
ATOM 703 N N . GLN A 1 87 ? -27.729 -20.010 23.935 1.00 58.44 87 GLN A N 1
ATOM 704 C CA . GLN A 1 87 ? -27.460 -19.377 25.241 1.00 58.44 87 GLN A CA 1
ATOM 705 C C . GLN A 1 87 ? -27.455 -17.847 25.204 1.00 58.44 87 GLN A C 1
ATOM 707 O O . GLN A 1 87 ? -27.646 -17.214 26.242 1.00 58.44 87 GLN A O 1
ATOM 712 N N . LEU A 1 88 ? -27.236 -17.239 24.035 1.00 58.06 88 LEU A N 1
ATOM 713 C CA . LEU A 1 88 ? -27.041 -15.797 23.935 1.00 58.06 88 LEU A CA 1
ATOM 714 C C . LEU A 1 88 ? -27.799 -15.221 22.735 1.00 58.06 88 LEU A C 1
ATOM 716 O O . LEU A 1 88 ? -27.607 -15.643 21.595 1.00 58.06 88 LEU A O 1
ATOM 720 N N . ASP A 1 89 ? -28.666 -14.245 23.009 1.00 60.31 89 ASP A N 1
ATOM 721 C CA . ASP A 1 89 ? -29.399 -13.478 22.002 1.00 60.31 89 ASP A CA 1
ATOM 722 C C . ASP A 1 89 ? -28.396 -12.652 21.185 1.00 60.31 89 ASP A C 1
ATOM 724 O O . ASP A 1 89 ? -27.913 -11.604 21.621 1.00 60.31 89 ASP A O 1
ATOM 728 N N . THR A 1 90 ? -28.021 -13.169 20.014 1.00 57.75 90 THR A N 1
ATOM 729 C CA . THR A 1 90 ? -26.930 -12.633 19.188 1.00 57.75 90 THR A CA 1
ATOM 730 C C . THR A 1 90 ? -27.211 -11.204 18.707 1.00 57.75 90 THR A C 1
ATOM 732 O O . THR A 1 90 ? -26.275 -10.479 18.390 1.00 57.75 90 THR A O 1
ATOM 735 N N . GLY A 1 91 ? -28.475 -10.758 18.731 1.00 63.88 91 GLY A N 1
ATOM 736 C CA . GLY A 1 91 ? -28.861 -9.374 18.436 1.00 63.88 91 GLY A CA 1
ATOM 737 C C . GLY A 1 91 ? -28.492 -8.358 19.525 1.00 63.88 91 GLY A C 1
ATOM 738 O O . GLY A 1 91 ? -28.548 -7.157 19.274 1.00 63.88 91 GLY A O 1
ATOM 739 N N . LYS A 1 92 ? -28.103 -8.814 20.724 1.00 61.66 92 LYS A N 1
ATOM 740 C CA . LYS A 1 92 ? -27.716 -7.958 21.865 1.00 61.66 92 LYS A CA 1
ATOM 741 C C . LYS A 1 92 ? -26.217 -7.964 22.151 1.00 61.66 92 LYS A C 1
ATOM 743 O O . LYS A 1 92 ? -25.763 -7.254 23.047 1.00 61.66 92 LYS A O 1
ATOM 748 N N . ILE A 1 93 ? -25.446 -8.766 21.420 1.00 63.06 93 ILE A N 1
ATOM 749 C CA . ILE A 1 93 ? -24.003 -8.867 21.621 1.00 63.06 93 ILE A CA 1
ATOM 750 C C . ILE A 1 93 ? -23.339 -7.754 20.822 1.00 63.06 93 ILE A C 1
ATOM 752 O O . ILE A 1 93 ? -23.219 -7.826 19.601 1.00 63.06 93 ILE A O 1
ATOM 756 N N . VAL A 1 94 ? -22.886 -6.725 21.529 1.00 65.38 94 VAL A N 1
ATOM 757 C CA . VAL A 1 94 ? -22.039 -5.686 20.949 1.00 65.38 94 VAL A CA 1
ATOM 758 C C . VAL A 1 94 ? -20.591 -6.076 21.215 1.00 65.38 94 VAL A C 1
ATOM 760 O O . VAL A 1 94 ? -20.136 -6.071 22.358 1.00 65.38 94 VAL A O 1
ATOM 763 N N . ILE A 1 95 ? -19.872 -6.452 20.158 1.00 67.88 95 ILE A N 1
ATOM 764 C CA . ILE A 1 95 ? -18.435 -6.723 20.232 1.00 67.88 95 ILE A CA 1
ATOM 765 C C . ILE A 1 95 ? -17.716 -5.387 20.071 1.00 67.88 95 ILE A C 1
ATOM 767 O O . ILE A 1 95 ? -17.768 -4.773 19.007 1.00 67.88 95 ILE A O 1
ATOM 771 N N . VAL A 1 96 ? -17.065 -4.939 21.141 1.00 75.25 96 VAL A N 1
ATOM 772 C CA . VAL A 1 96 ? -16.254 -3.722 21.150 1.00 75.25 96 VAL A CA 1
ATOM 773 C C . VAL A 1 96 ? -14.806 -4.125 21.411 1.00 75.25 96 VAL A C 1
ATOM 775 O O . VAL A 1 96 ? -14.494 -4.636 22.484 1.00 75.25 96 VAL A O 1
ATOM 778 N N . ASP A 1 97 ? -13.927 -3.903 20.435 1.00 81.12 97 ASP A N 1
ATOM 779 C CA . ASP A 1 97 ? -12.475 -4.034 20.604 1.00 81.12 97 ASP A CA 1
ATOM 780 C C . ASP A 1 97 ? -11.853 -2.658 20.921 1.00 81.12 97 ASP A C 1
ATOM 782 O O . ASP A 1 97 ? -12.431 -1.600 20.664 1.00 81.12 97 ASP A O 1
ATOM 786 N N . SER A 1 98 ? -10.647 -2.670 21.479 1.00 75.56 98 SER A N 1
ATOM 787 C CA . SER A 1 98 ? -9.764 -1.521 21.687 1.00 75.56 98 SER A CA 1
ATOM 788 C C . SER A 1 98 ? -9.669 -0.582 20.473 1.00 75.56 98 SER A C 1
ATOM 790 O O . SER A 1 98 ? -9.652 0.641 20.644 1.00 75.56 98 SER A O 1
ATOM 792 N N . SER A 1 99 ? -9.678 -1.125 19.251 1.00 76.06 99 SER A N 1
ATOM 793 C CA . SER A 1 99 ? -9.713 -0.348 18.006 1.00 76.06 99 SER A CA 1
ATOM 794 C C . SER A 1 99 ? -11.024 0.431 17.835 1.00 76.06 99 SER A C 1
ATOM 796 O O . SER A 1 99 ? -11.001 1.614 17.490 1.00 76.06 99 SER A O 1
ATOM 798 N N . THR A 1 100 ? -12.164 -0.188 18.157 1.00 78.00 100 THR A N 1
ATOM 799 C CA . THR A 1 100 ? -13.488 0.448 18.153 1.00 78.00 100 THR A CA 1
ATOM 800 C C . THR A 1 100 ? -13.548 1.573 19.186 1.00 78.00 100 THR A C 1
ATOM 802 O O . THR A 1 100 ? -13.946 2.685 18.852 1.00 78.00 100 THR A O 1
ATOM 805 N N . ILE A 1 101 ? -13.079 1.334 20.416 1.00 80.06 101 ILE A N 1
ATOM 806 C CA . ILE A 1 101 ? -13.032 2.361 21.474 1.00 80.06 101 ILE A CA 1
ATOM 807 C C . ILE A 1 101 ? -12.170 3.552 21.040 1.00 80.06 101 ILE A C 1
ATOM 809 O O . ILE A 1 101 ? -12.587 4.698 21.199 1.00 80.06 101 ILE A O 1
ATOM 813 N N . SER A 1 102 ? -10.997 3.292 20.458 1.00 79.75 102 SER A N 1
ATOM 814 C CA . SER A 1 102 ? -10.077 4.345 20.006 1.00 79.75 102 SER A CA 1
ATOM 815 C C . SER A 1 102 ? -10.705 5.224 18.922 1.00 79.75 102 SER A C 1
ATOM 817 O O . SER A 1 102 ? -10.643 6.448 19.015 1.00 79.75 102 SER A O 1
ATOM 819 N N . LEU A 1 103 ? -11.389 4.607 17.951 1.00 81.44 103 LEU A N 1
ATOM 820 C CA . LEU A 1 103 ? -12.131 5.323 16.911 1.00 81.44 103 LEU A CA 1
ATOM 821 C C . LEU A 1 103 ? -13.211 6.233 17.516 1.00 81.44 103 LEU A C 1
ATOM 823 O O . LEU A 1 103 ? -13.299 7.407 17.163 1.00 81.44 103 LEU A O 1
ATOM 827 N N . PHE A 1 104 ? -14.016 5.711 18.447 1.00 80.44 104 PHE A N 1
ATOM 828 C CA . PHE A 1 104 ? -15.056 6.501 19.109 1.00 80.44 104 PHE A CA 1
ATOM 829 C C . PHE A 1 104 ? -14.462 7.677 19.884 1.00 80.44 104 PHE A C 1
ATOM 831 O O . PHE A 1 104 ? -14.958 8.796 19.774 1.00 80.44 104 PHE A O 1
ATOM 838 N N . VAL A 1 105 ? -13.377 7.452 20.624 1.00 80.38 105 VAL A N 1
ATOM 839 C CA . VAL A 1 105 ? -12.671 8.506 21.361 1.00 80.38 105 VAL A CA 1
ATOM 840 C C . VAL A 1 105 ? -12.176 9.607 20.419 1.00 80.38 105 VAL A C 1
ATOM 842 O O . VAL A 1 105 ? -12.329 10.785 20.737 1.00 80.38 105 VAL A O 1
ATOM 845 N N . ASP A 1 106 ? -11.634 9.259 19.254 1.00 79.50 106 ASP A N 1
ATOM 846 C CA . ASP A 1 106 ? -11.159 10.251 18.285 1.00 79.50 106 ASP A CA 1
ATOM 847 C C . ASP A 1 106 ? -12.302 11.040 17.630 1.00 79.50 106 ASP A C 1
ATOM 849 O O . ASP A 1 106 ? -12.191 12.258 17.474 1.00 79.50 106 ASP A O 1
ATOM 853 N N . VAL A 1 107 ? -13.439 10.397 17.347 1.00 78.88 107 VAL A N 1
ATOM 854 C CA . VAL A 1 107 ? -14.654 11.085 16.876 1.00 78.88 107 VAL A CA 1
ATOM 855 C C . VAL A 1 107 ? -15.196 12.044 17.944 1.00 78.88 107 VAL A C 1
ATOM 857 O O . VAL A 1 107 ? -15.530 13.189 17.635 1.00 78.88 107 VAL A O 1
ATOM 860 N N . PHE A 1 108 ? -15.235 11.625 19.213 1.00 72.50 108 PHE A N 1
ATOM 861 C CA . PHE A 1 108 ? -15.727 12.465 20.310 1.00 72.50 108 PHE A CA 1
ATOM 862 C C . PHE A 1 108 ? -14.800 13.644 20.636 1.00 72.50 108 PHE A C 1
ATOM 864 O O . PHE A 1 108 ? -15.295 14.709 21.006 1.00 72.50 108 PHE A O 1
ATOM 871 N N . LYS A 1 109 ? -13.479 13.518 20.441 1.00 69.00 109 LYS A N 1
ATOM 872 C CA . LYS A 1 109 ? -12.542 14.652 20.576 1.00 69.00 109 LYS A CA 1
ATOM 873 C C . LYS A 1 109 ? -12.855 15.788 19.594 1.00 69.00 109 LYS A C 1
ATOM 875 O O . LYS A 1 109 ? -12.696 16.951 19.953 1.00 69.00 109 LYS A O 1
ATOM 880 N N . GLY A 1 110 ? -13.341 15.469 18.390 1.00 58.50 110 GLY A N 1
ATOM 881 C CA . GLY A 1 110 ? -13.751 16.459 17.387 1.00 58.50 110 GLY A CA 1
ATOM 882 C C . GLY A 1 110 ? -15.050 17.205 17.720 1.00 58.50 110 GLY A C 1
ATOM 883 O O . GLY A 1 110 ? -15.285 18.284 17.186 1.00 58.50 110 GLY A O 1
ATOM 884 N N . ALA A 1 111 ? -15.877 16.675 18.627 1.00 61.47 111 ALA A N 1
ATOM 885 C CA . ALA A 1 111 ? -17.162 17.270 19.003 1.00 61.47 111 ALA A CA 1
ATOM 886 C C . ALA A 1 111 ? -17.073 18.265 20.183 1.00 61.47 111 ALA A C 1
ATOM 888 O O . ALA A 1 111 ? -18.078 18.876 20.539 1.00 61.47 111 ALA A O 1
ATOM 889 N N . GLY A 1 112 ? -15.895 18.426 20.806 1.00 59.44 112 GLY A N 1
ATOM 890 C CA . GLY A 1 112 ? -15.736 19.125 22.091 1.00 59.44 112 GLY A CA 1
ATOM 891 C C . GLY A 1 112 ? -15.025 20.486 22.082 1.00 59.44 112 GLY A C 1
ATOM 892 O O . GLY A 1 112 ? -14.939 21.112 23.139 1.00 59.44 112 GLY A O 1
ATOM 893 N N . HIS A 1 113 ? -14.510 20.980 20.950 1.00 52.69 113 HIS A N 1
ATOM 894 C CA . HIS A 1 113 ? -13.778 22.255 20.922 1.00 52.69 113 HIS A CA 1
ATOM 895 C C . HIS A 1 113 ? -14.213 23.194 19.793 1.00 52.69 113 HIS A C 1
ATOM 897 O O . HIS A 1 113 ? -13.620 23.220 18.725 1.00 52.69 113 HIS A O 1
ATOM 903 N N . ASN A 1 114 ? -15.185 24.053 20.113 1.00 58.94 114 ASN A N 1
ATOM 904 C CA . ASN A 1 114 ? -15.150 25.457 19.709 1.00 58.94 114 ASN A CA 1
ATOM 905 C C . ASN A 1 114 ? -15.041 26.304 20.990 1.00 58.94 114 ASN A C 1
ATOM 907 O O . ASN A 1 114 ? -16.073 26.619 21.587 1.00 58.94 114 ASN A O 1
ATOM 911 N N . PRO A 1 115 ? -13.838 26.673 21.467 1.00 55.00 115 PRO A N 1
ATOM 912 C CA . PRO A 1 115 ? -13.737 27.862 22.297 1.00 55.00 115 PRO A CA 1
ATOM 913 C C . PRO A 1 115 ? -14.121 29.047 21.404 1.00 55.00 115 PRO A C 1
ATOM 915 O O . PRO A 1 115 ? -13.427 29.349 20.435 1.00 55.00 115 PRO A O 1
ATOM 918 N N . ALA A 1 116 ? -15.276 29.653 21.679 1.00 54.41 116 ALA A N 1
ATOM 919 C CA . ALA A 1 116 ? -15.664 30.911 21.063 1.00 54.41 116 ALA A CA 1
ATOM 920 C C . ALA A 1 116 ? -14.536 31.930 21.302 1.00 54.41 116 ALA A C 1
ATOM 922 O O . ALA A 1 116 ? -14.193 32.202 22.455 1.00 54.41 116 ALA A O 1
ATOM 923 N N . GLN A 1 117 ? -13.923 32.403 20.214 1.00 44.59 117 GLN A N 1
ATOM 924 C CA . GLN A 1 117 ? -13.101 33.613 20.219 1.00 44.59 117 GLN A CA 1
ATOM 925 C C . GLN A 1 117 ? -13.986 34.842 20.402 1.00 44.59 117 GLN A C 1
ATOM 927 O O . GLN A 1 117 ? -15.117 34.832 19.863 1.00 44.59 117 GLN A O 1
#

Organism: NCBI:txid1123057

Sequence (117 aa):
MTTWKQLVFMLYGVVTKCYSLNSLCKNLLFLEDHLTYLGMDKLPKVSALSDANINRHSEVFESIYHQLPDYYKDMLRPVQCSFLVGQLDTGKIVIVDSSTISLFVDVFKGAGHNPAQ

Secondary structure (DSSP, 8-state):
--HHHHHHHHHHHHHTT--SHHHHHHHHHHTHHHHGGGT--SPPPHHHHHHHHHHS-HHHHHHHHHHHHHHHHHHHS----TTTTTTS-GGG-----HHHHHHHHHHHHHTS-----

pLDDT: mean 79.09, std 12.72, range [44.59, 93.62]

Foldseek 3Di:
DDPQVLLVLVVQCVVVVPPALVVSLVVCVVCVVVCVVVVPPDGDDSVRSVVVPVVDDCVVSVVVVVVVCVVCVVVPVPPPPPVCVPPDPPVPDDDDDPVNVVVVVVVVVVVPDDPDD